Protein AF-A0A8S3K068-F1 (afdb_monomer)

Mean predicted aligned error: 6.49 Å

Solvent-accessible surface area (backbone atoms only — not comparable to full-atom values): 4206 Å² total; per-residue (Å²): 109,46,86,80,69,77,48,78,66,80,44,84,90,47,64,83,42,54,42,76,39,80,89,79,73,38,74,37,64,61,63,69,59,84,85,67,91,83,56,77,74,46,69,73,41,90,90,60,57,84,77,79,49,40,51,70,56,50,64,71,73,108

Organism: NCBI:txid392030

Nearest PDB structures (foldseek):
  6rla-assembly1_B  TM=9.063E-01  e=2.927E-03 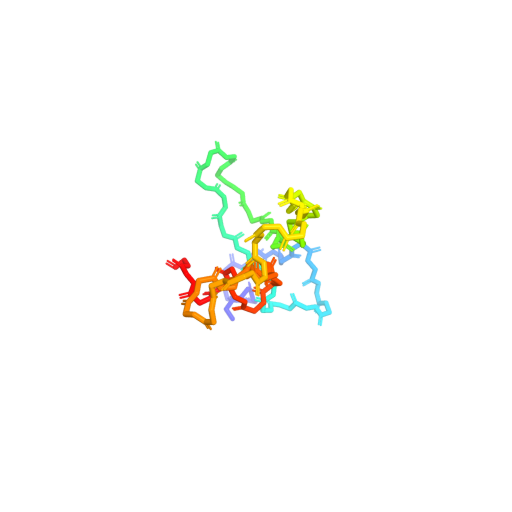 Homo sapiens
  6sc2-assembly1_A  TM=9.063E-01  e=2.927E-03  Homo sapiens
  6sc2-assembly1_B  TM=9.063E-01  e=2.927E-03  Homo sapiens
  7kek-assembly1_B  TM=5.652E-01  e=6.492E+00  Tetrahymena thermophila
  8pv3-assembly1_Cg  TM=2.227E-01  e=3.976E+00  Thermochaetoides thermophi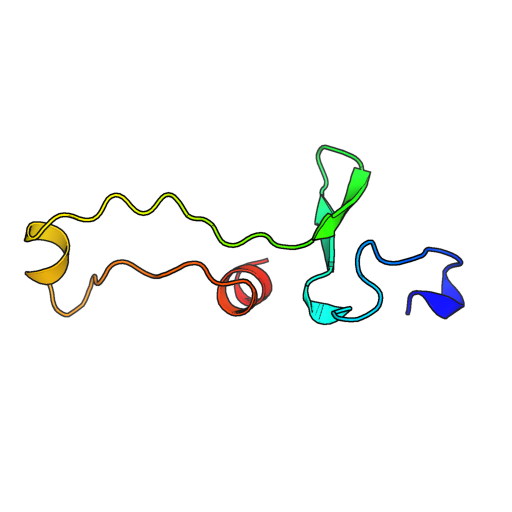la DSM 1495

Structure (mmCIF, N/CA/C/O backbone):
data_AF-A0A8S3K068-F1
#
_entry.id   AF-A0A8S3K068-F1
#
loop_
_atom_site.group_PDB
_atom_site.id
_atom_site.type_symbol
_atom_site.label_atom_id
_atom_site.label_alt_id
_atom_site.label_comp_id
_atom_site.label_asym_id
_atom_site.label_entity_id
_atom_site.label_seq_id
_atom_site.pdbx_PDB_ins_code
_atom_site.Cartn_x
_atom_site.Cartn_y
_atom_site.Cartn_z
_atom_site.occupancy
_atom_site.B_iso_or_equiv
_atom_site.auth_seq_id
_atom_site.auth_comp_id
_atom_site.auth_asym_id
_atom_site.auth_atom_id
_atom_site.pdbx_PDB_model_num
ATOM 1 N N . VAL A 1 1 ? -9.068 -7.369 14.928 1.00 66.94 1 VAL A N 1
ATOM 2 C CA . VAL A 1 1 ? -8.452 -6.228 15.650 1.00 66.94 1 VAL A CA 1
ATOM 3 C C . VAL A 1 1 ? -9.454 -5.097 15.849 1.00 66.94 1 VAL A C 1
ATOM 5 O O . VAL A 1 1 ? -9.775 -4.816 16.991 1.00 66.94 1 VAL A O 1
ATOM 8 N N . PHE A 1 2 ? -10.042 -4.546 14.782 1.00 78.19 2 PHE A N 1
ATOM 9 C CA . PHE A 1 2 ? -11.030 -3.453 14.856 1.00 78.19 2 PHE A CA 1
ATOM 10 C C . PHE A 1 2 ? -12.211 -3.696 15.819 1.00 78.19 2 PHE A C 1
ATOM 12 O O . PHE A 1 2 ? -12.533 -2.839 16.635 1.00 78.19 2 P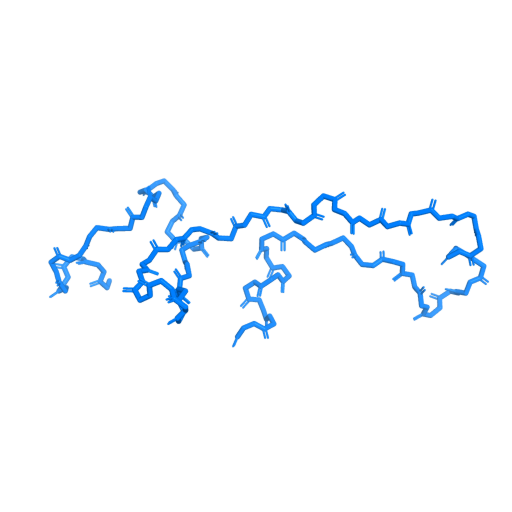HE A O 1
ATOM 19 N N . ASN A 1 3 ? -12.781 -4.906 15.834 1.00 78.56 3 ASN A N 1
ATOM 20 C CA . ASN A 1 3 ? -13.866 -5.248 16.768 1.00 78.56 3 ASN A CA 1
ATOM 21 C C . ASN A 1 3 ? -13.461 -5.185 18.254 1.00 78.56 3 ASN A C 1
ATOM 23 O O . ASN A 1 3 ? -14.325 -4.999 19.102 1.00 78.56 3 ASN A O 1
ATOM 27 N N . LEU A 1 4 ? -12.172 -5.341 18.577 1.00 78.56 4 LEU A N 1
ATOM 28 C CA . LEU A 1 4 ? -11.664 -5.277 19.953 1.00 78.56 4 LEU A CA 1
ATOM 29 C C . LEU A 1 4 ? -11.336 -3.842 20.383 1.00 78.56 4 LEU A C 1
ATOM 31 O O . LEU A 1 4 ? -11.347 -3.547 21.572 1.00 78.56 4 LEU A O 1
ATOM 35 N N . THR A 1 5 ? -11.042 -2.953 19.432 1.00 80.62 5 THR A N 1
ATOM 36 C CA . THR A 1 5 ? -10.643 -1.563 19.703 1.00 80.62 5 THR A CA 1
ATOM 37 C C . THR A 1 5 ? -11.808 -0.576 19.617 1.00 80.62 5 THR A C 1
ATOM 39 O O . THR A 1 5 ? -11.629 0.603 19.910 1.00 80.62 5 THR A O 1
ATOM 42 N N . GLY A 1 6 ? -12.996 -1.025 19.192 1.00 80.31 6 GLY A N 1
ATOM 43 C CA . GLY A 1 6 ? -14.166 -0.166 18.970 1.00 80.31 6 GLY A CA 1
ATOM 44 C C . GLY A 1 6 ? -14.018 0.794 17.781 1.00 80.31 6 GLY A C 1
ATOM 45 O O . GLY A 1 6 ? -14.919 1.587 17.517 1.00 80.31 6 GLY A O 1
ATOM 46 N N . GLN A 1 7 ? -12.901 0.721 17.053 1.00 78.56 7 GLN A N 1
ATOM 47 C CA . GLN A 1 7 ? -12.637 1.523 15.864 1.00 78.56 7 GLN A CA 1
ATOM 48 C C . GLN A 1 7 ? -13.158 0.806 14.623 1.00 78.56 7 GLN A C 1
ATOM 50 O O . GLN A 1 7 ? -13.093 -0.420 14.529 1.00 78.56 7 GLN A O 1
ATOM 55 N N . ARG A 1 8 ? -13.658 1.573 13.651 1.00 82.81 8 ARG A N 1
ATOM 56 C CA . ARG A 1 8 ? -14.059 1.034 12.350 1.00 82.81 8 ARG A CA 1
ATOM 57 C C . ARG A 1 8 ? -12.983 1.331 11.308 1.00 82.81 8 ARG A C 1
ATOM 59 O O . ARG A 1 8 ? -12.500 2.462 11.271 1.00 82.81 8 ARG A O 1
ATOM 66 N N . PRO A 1 9 ? -12.614 0.341 10.482 1.00 85.94 9 PRO A N 1
ATOM 67 C CA . PRO A 1 9 ? -11.751 0.585 9.342 1.00 85.94 9 PRO A CA 1
ATOM 68 C C . PRO A 1 9 ? -12.486 1.477 8.325 1.00 85.94 9 PRO A C 1
ATOM 70 O O . PRO A 1 9 ? -13.719 1.420 8.252 1.00 85.94 9 PRO A O 1
ATOM 73 N N . PRO A 1 10 ? -11.758 2.279 7.533 1.00 86.62 10 PRO A N 1
ATOM 74 C CA . PRO A 1 10 ? -12.347 3.109 6.483 1.00 86.62 10 PRO A CA 1
ATOM 75 C C . PRO A 1 10 ? -13.032 2.277 5.393 1.00 86.62 10 PRO A C 1
ATOM 77 O O . PRO A 1 10 ? -14.071 2.680 4.878 1.00 86.62 10 PRO A O 1
ATOM 80 N N . ASP A 1 11 ? -12.475 1.104 5.073 1.00 85.69 11 ASP A N 1
ATOM 81 C CA . ASP A 1 11 ? -13.085 0.118 4.182 1.00 85.69 11 ASP A CA 1
ATOM 82 C C . ASP A 1 11 ? -13.276 -1.216 4.916 1.00 85.69 11 ASP A C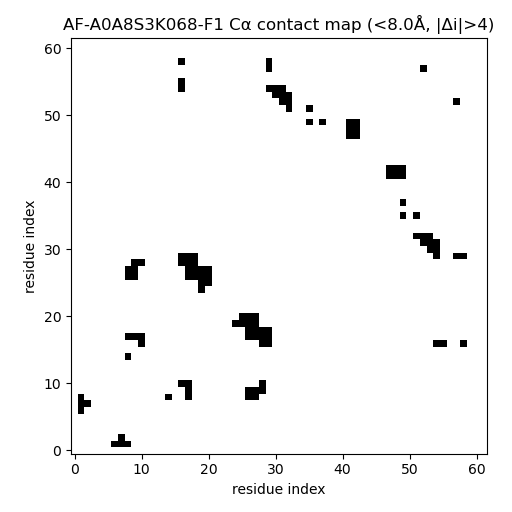 1
ATOM 84 O O . ASP A 1 11 ? -12.325 -1.873 5.341 1.00 85.69 11 ASP A O 1
ATOM 88 N N . SER A 1 12 ? -14.537 -1.615 5.083 1.00 83.50 12 SER A N 1
ATOM 89 C CA . SER A 1 12 ? -14.905 -2.882 5.718 1.00 83.50 12 SER A CA 1
ATOM 90 C C . SER A 1 12 ? -14.735 -4.097 4.807 1.00 83.50 12 SER A C 1
ATOM 92 O O . SER A 1 12 ? -14.656 -5.215 5.314 1.00 83.50 12 SER A O 1
ATOM 94 N N . ASN A 1 13 ? -14.700 -3.897 3.487 1.00 85.75 13 ASN A N 1
ATOM 95 C CA . ASN A 1 13 ? -14.548 -4.968 2.503 1.00 85.75 13 ASN A CA 1
ATOM 96 C C . ASN A 1 13 ? -13.074 -5.310 2.267 1.00 85.75 13 ASN A C 1
ATOM 98 O O . ASN A 1 13 ? -12.757 -6.461 1.971 1.00 85.75 13 ASN A O 1
ATOM 102 N N . ASN A 1 14 ? -12.174 -4.338 2.447 1.00 84.62 14 ASN A N 1
ATOM 103 C CA . ASN A 1 14 ? -10.733 -4.534 2.339 1.00 84.62 14 ASN A CA 1
ATOM 104 C C . ASN A 1 14 ? -9.996 -4.056 3.598 1.00 84.62 14 ASN A C 1
ATOM 106 O O . ASN A 1 14 ? -9.371 -3.002 3.651 1.00 84.62 14 ASN A O 1
ATOM 110 N N . LEU A 1 15 ? -10.032 -4.882 4.642 1.00 86.56 15 LEU A N 1
ATOM 111 C CA . LEU A 1 15 ? -9.362 -4.572 5.909 1.00 86.56 15 LEU A CA 1
ATOM 112 C C . LEU A 1 15 ? -7.840 -4.447 5.764 1.00 86.56 15 LEU A C 1
ATOM 114 O O . LEU A 1 15 ? -7.199 -3.735 6.533 1.00 86.56 15 LEU A O 1
ATOM 118 N N . LEU A 1 16 ? -7.260 -5.158 4.795 1.00 87.00 16 LEU A N 1
ATOM 119 C CA . LEU A 1 16 ? -5.819 -5.201 4.575 1.00 87.00 16 LEU A CA 1
ATOM 120 C C . LEU A 1 16 ? -5.285 -3.970 3.839 1.00 87.00 16 LEU A C 1
ATOM 122 O O . LEU A 1 16 ? -4.072 -3.775 3.822 1.00 87.00 16 LEU A O 1
ATOM 126 N N . SER A 1 17 ? -6.155 -3.151 3.244 1.00 87.44 17 SER A N 1
ATOM 127 C CA . SER A 1 17 ? -5.759 -1.856 2.694 1.00 87.44 17 SER A CA 1
ATOM 128 C C . SER A 1 17 ? -5.758 -0.746 3.743 1.00 87.44 17 SER A C 1
ATOM 130 O O . SER A 1 17 ? -5.403 0.377 3.410 1.00 87.44 17 SER A O 1
ATOM 132 N N . THR A 1 18 ? -6.164 -1.015 4.988 1.00 89.62 18 THR A N 1
ATOM 133 C CA . THR A 1 18 ? -6.183 0.007 6.041 1.00 89.62 18 THR A CA 1
ATOM 134 C C . THR A 1 18 ? -4.773 0.261 6.574 1.00 89.62 18 THR A C 1
ATOM 136 O O . THR A 1 18 ? -4.094 -0.668 7.007 1.00 89.62 18 THR A O 1
ATOM 139 N N . LYS A 1 19 ? -4.374 1.533 6.620 1.00 89.38 19 LYS A N 1
ATOM 140 C CA . LYS A 1 19 ? -3.135 2.019 7.234 1.00 89.38 19 LYS A CA 1
ATOM 141 C C . LYS A 1 19 ? -3.411 3.118 8.248 1.00 89.38 19 LYS A C 1
ATOM 143 O O . LYS A 1 19 ? -4.460 3.766 8.217 1.00 89.38 19 LYS A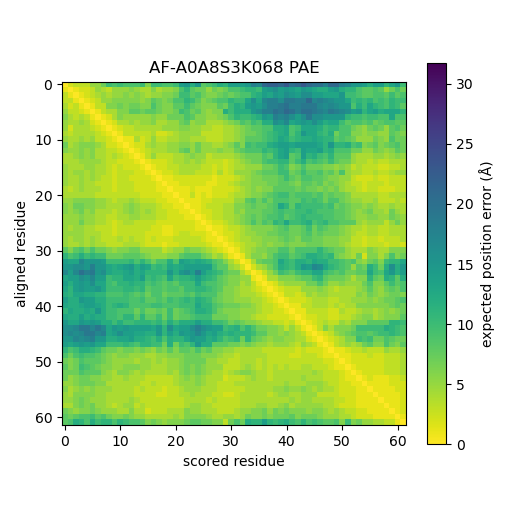 O 1
ATOM 148 N N . TYR A 1 20 ? -2.454 3.352 9.135 1.00 88.81 20 TYR A N 1
ATOM 149 C CA . TYR A 1 20 ? -2.495 4.478 10.058 1.00 88.81 20 TYR A CA 1
ATOM 150 C C . TYR A 1 20 ? -1.688 5.644 9.481 1.00 88.81 20 TYR A C 1
ATOM 152 O O . TYR A 1 20 ? -0.499 5.501 9.219 1.00 88.81 20 TYR A O 1
ATOM 160 N N . ASP A 1 21 ? -2.329 6.793 9.263 1.00 88.50 21 ASP A N 1
ATOM 161 C CA . ASP A 1 21 ? -1.643 8.009 8.828 1.00 88.50 21 ASP A CA 1
ATOM 162 C C . ASP A 1 21 ? -1.232 8.842 10.048 1.00 88.50 21 ASP A C 1
ATOM 164 O O . ASP A 1 21 ? -2.066 9.434 10.740 1.00 88.50 21 ASP A O 1
ATOM 168 N N . GLU A 1 22 ? 0.076 8.909 10.303 1.00 88.50 22 GLU A N 1
ATOM 169 C CA . GLU A 1 22 ? 0.639 9.640 11.440 1.00 88.50 22 GLU A CA 1
ATOM 170 C C . GLU A 1 22 ? 0.378 11.150 11.382 1.00 88.50 22 GLU A C 1
ATOM 172 O O . GLU A 1 22 ? 0.272 11.794 12.430 1.00 88.50 22 GLU A O 1
ATOM 177 N N . ARG A 1 23 ? 0.239 11.730 10.178 1.00 91.19 23 ARG A N 1
ATOM 178 C CA . ARG A 1 23 ? 0.016 13.176 10.016 1.00 91.19 23 ARG A CA 1
ATOM 179 C C . ARG A 1 23 ? -1.389 13.571 10.444 1.00 91.19 23 ARG A C 1
ATOM 181 O O . ARG A 1 23 ? -1.559 14.564 11.148 1.00 91.19 23 ARG A O 1
ATOM 188 N N . SER A 1 24 ? -2.388 12.796 10.025 1.00 89.44 24 SER A N 1
ATOM 189 C CA . SER A 1 24 ? -3.792 13.031 10.378 1.00 89.44 24 SER A CA 1
ATOM 190 C C . SER A 1 24 ? -4.213 12.353 11.685 1.00 89.44 24 SER A C 1
ATOM 192 O O . SER A 1 24 ? -5.295 12.642 12.194 1.00 89.44 24 SER A O 1
ATOM 194 N N . LYS A 1 25 ? -3.362 11.481 12.251 1.00 88.94 25 LYS A N 1
ATOM 195 C CA . LYS A 1 25 ? -3.663 10.623 13.411 1.00 88.94 25 LYS A CA 1
ATOM 196 C C . LYS A 1 25 ? -4.950 9.813 13.220 1.00 88.94 25 LYS A C 1
ATOM 198 O O . LYS A 1 25 ? -5.720 9.624 14.162 1.00 88.94 25 LYS A O 1
ATOM 203 N N . SER A 1 26 ? -5.196 9.359 11.992 1.00 88.75 26 SER A N 1
ATOM 204 C CA . SER A 1 26 ? -6.413 8.645 11.608 1.00 88.75 26 SER A CA 1
ATOM 205 C C . SER A 1 26 ? -6.098 7.400 10.787 1.00 88.75 26 SER A C 1
ATOM 207 O O . SER A 1 26 ? -5.074 7.309 10.112 1.00 88.75 26 SER A O 1
ATOM 209 N N . LEU A 1 27 ? -7.019 6.437 10.825 1.00 88.69 27 LEU A N 1
ATOM 210 C CA . LEU A 1 27 ? -7.021 5.319 9.890 1.00 88.69 27 LEU A CA 1
ATOM 211 C C . LEU A 1 27 ? -7.450 5.824 8.511 1.00 88.69 27 LEU A C 1
ATOM 213 O O . LEU A 1 27 ? -8.428 6.564 8.387 1.00 88.69 27 LEU A O 1
ATOM 217 N N . THR A 1 28 ? -6.724 5.405 7.486 1.00 89.50 28 THR A N 1
ATOM 218 C CA . THR A 1 28 ? -7.023 5.662 6.075 1.00 89.50 28 THR A CA 1
ATOM 219 C C . THR A 1 28 ? -6.736 4.398 5.266 1.00 89.50 28 THR A C 1
ATOM 221 O O . THR A 1 28 ? -6.297 3.396 5.826 1.00 89.50 28 THR A O 1
ATOM 224 N N . ASN A 1 29 ? -6.987 4.417 3.961 1.00 89.38 29 ASN A N 1
ATOM 225 C CA . ASN A 1 29 ? -6.611 3.320 3.079 1.00 89.38 29 ASN A CA 1
ATOM 226 C C . ASN A 1 29 ? -5.327 3.647 2.307 1.00 89.38 29 ASN A C 1
ATOM 228 O O . ASN A 1 29 ? -5.052 4.810 2.003 1.00 89.38 29 ASN A O 1
ATOM 232 N N . TYR A 1 30 ? -4.545 2.621 1.971 1.00 87.62 30 TYR A N 1
ATOM 233 C CA . TYR A 1 30 ? -3.602 2.704 0.861 1.00 87.62 30 TYR A CA 1
ATOM 234 C C . TYR A 1 30 ? -4.379 3.058 -0.409 1.00 87.62 30 TYR A C 1
ATOM 236 O O . TYR A 1 30 ? -5.451 2.509 -0.670 1.00 87.62 30 TYR A O 1
ATOM 244 N N . SER A 1 31 ? -3.838 3.985 -1.184 1.00 82.62 31 SER A N 1
ATOM 245 C CA . SER A 1 31 ? -4.340 4.355 -2.502 1.00 82.62 31 SER A CA 1
ATOM 246 C C . SER A 1 31 ? -3.267 4.006 -3.512 1.00 82.62 31 SER A C 1
ATOM 248 O O . SER A 1 31 ? -2.089 4.217 -3.218 1.00 82.62 31 SER A O 1
ATOM 250 N N . ASP A 1 32 ? -3.647 3.523 -4.690 1.00 76.25 32 ASP A N 1
ATOM 251 C CA . ASP A 1 32 ? -2.675 3.344 -5.763 1.00 76.25 32 ASP A CA 1
ATOM 252 C C . ASP A 1 32 ? -2.001 4.689 -6.067 1.00 76.25 32 ASP A C 1
ATOM 254 O O . ASP A 1 32 ? -2.656 5.730 -6.181 1.00 76.25 32 ASP A O 1
ATOM 258 N N . ASP A 1 33 ? -0.670 4.681 -6.108 1.00 71.75 33 ASP A N 1
ATOM 259 C CA . ASP A 1 33 ? 0.098 5.874 -6.445 1.00 71.75 33 ASP A CA 1
ATOM 260 C C . ASP A 1 33 ? 0.140 5.980 -7.973 1.00 71.75 33 ASP A C 1
ATOM 262 O O . ASP A 1 33 ? 0.943 5.329 -8.640 1.00 71.75 33 ASP A O 1
ATOM 266 N N . GLU A 1 34 ? -0.789 6.750 -8.544 1.00 65.19 34 GLU A N 1
ATOM 267 C CA . GLU A 1 34 ? -0.933 6.898 -10.001 1.00 65.19 34 GLU A CA 1
ATOM 268 C C . GLU A 1 34 ? 0.210 7.704 -10.644 1.00 65.19 34 GLU A C 1
ATOM 270 O O . GLU A 1 34 ? 0.307 7.790 -11.869 1.00 65.19 34 GLU A O 1
ATOM 275 N N . LYS A 1 35 ? 1.092 8.318 -9.845 1.00 65.81 35 LYS A N 1
ATOM 276 C CA . LYS A 1 35 ? 2.160 9.193 -10.343 1.00 65.81 35 LYS A CA 1
ATOM 277 C C . LYS A 1 35 ? 3.463 8.435 -10.540 1.00 65.81 35 LYS A C 1
ATOM 279 O O . LYS A 1 35 ? 4.422 8.609 -9.793 1.00 65.81 35 LYS A O 1
ATOM 284 N N . ILE A 1 36 ? 3.509 7.635 -11.596 1.00 74.88 36 ILE A N 1
ATOM 285 C CA . ILE A 1 36 ? 4.769 7.105 -12.115 1.00 74.88 36 ILE A CA 1
ATOM 286 C C . ILE A 1 36 ? 5.080 7.881 -13.386 1.00 74.88 36 ILE A C 1
ATOM 288 O O . ILE A 1 36 ? 4.333 7.807 -14.360 1.00 74.88 36 ILE A O 1
ATOM 292 N N . ASP A 1 37 ? 6.157 8.661 -13.355 1.00 80.19 37 ASP A N 1
ATOM 293 C CA . ASP A 1 37 ? 6.663 9.318 -14.555 1.00 80.19 37 ASP A CA 1
ATOM 294 C C . ASP A 1 37 ? 7.324 8.247 -15.430 1.00 80.19 37 ASP A C 1
ATOM 296 O O . ASP A 1 37 ? 8.373 7.698 -15.085 1.00 80.19 37 ASP A O 1
ATOM 300 N N . LEU A 1 38 ? 6.625 7.854 -16.495 1.00 83.69 38 LEU A N 1
ATOM 301 C CA . LEU A 1 38 ? 7.016 6.763 -17.3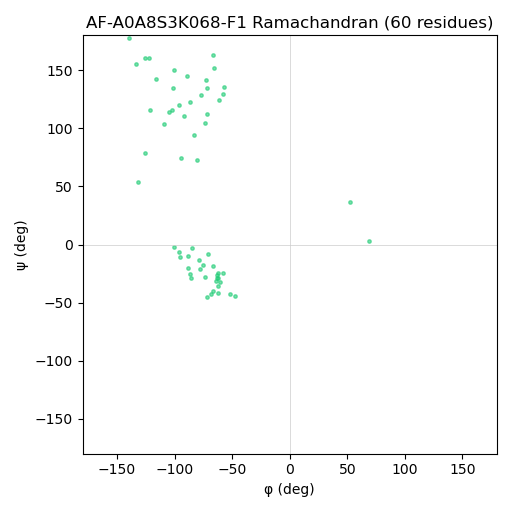76 1.00 83.69 38 LEU A CA 1
ATOM 302 C C . LEU A 1 38 ? 7.620 7.336 -18.655 1.00 83.69 38 LEU A C 1
ATOM 304 O O . LEU A 1 38 ? 6.931 7.951 -19.468 1.00 83.69 38 LEU A O 1
ATOM 308 N N . SER A 1 39 ? 8.899 7.055 -18.869 1.00 88.00 39 SER A N 1
ATOM 309 C CA . SER A 1 39 ? 9.606 7.312 -20.120 1.00 88.00 39 SER A CA 1
ATOM 310 C C . SER A 1 39 ? 10.190 6.015 -20.682 1.00 88.00 39 SER A C 1
ATOM 312 O O . SER A 1 39 ? 10.369 5.027 -19.967 1.00 88.00 39 SER A O 1
ATOM 314 N N . VAL A 1 40 ? 10.510 6.008 -21.978 1.00 86.69 40 VAL A N 1
ATOM 315 C CA . VAL A 1 40 ? 11.146 4.850 -22.633 1.00 86.69 40 VAL A CA 1
ATOM 316 C C . VAL A 1 40 ? 12.503 4.533 -21.991 1.00 86.69 40 VAL A C 1
ATOM 318 O O . VAL A 1 40 ? 12.863 3.364 -21.861 1.00 86.69 40 VAL A O 1
ATOM 321 N N . ASP A 1 41 ? 13.212 5.553 -21.503 1.00 87.25 41 ASP A N 1
ATOM 322 C CA . ASP A 1 41 ? 14.520 5.400 -20.865 1.00 87.25 41 ASP A CA 1
ATOM 323 C C . ASP A 1 41 ? 14.464 4.570 -19.573 1.00 87.25 41 ASP A C 1
ATOM 325 O O . ASP A 1 41 ? 15.435 3.885 -19.239 1.00 87.25 41 ASP A O 1
ATOM 329 N N . ASN A 1 42 ? 13.314 4.544 -18.886 1.00 83.75 42 ASN A N 1
ATOM 330 C CA . ASN A 1 42 ? 13.112 3.726 -17.686 1.00 83.75 42 ASN A CA 1
ATOM 331 C C . ASN A 1 42 ? 13.132 2.215 -17.972 1.00 83.75 42 ASN A C 1
ATOM 333 O O . ASN A 1 42 ? 13.333 1.427 -17.056 1.00 83.75 42 ASN A O 1
ATOM 337 N N . PHE A 1 43 ? 12.945 1.794 -19.227 1.00 86.94 43 PHE A N 1
ATOM 338 C CA . PHE A 1 43 ? 12.926 0.377 -19.612 1.00 86.94 43 PHE A CA 1
ATOM 339 C C . PHE A 1 43 ? 14.241 -0.098 -20.243 1.00 86.94 43 PHE A C 1
ATOM 341 O O . PHE A 1 43 ? 14.384 -1.282 -20.545 1.00 86.94 43 PHE A O 1
ATOM 348 N N . ASN A 1 44 ? 15.222 0.797 -20.410 1.00 88.44 44 ASN A N 1
ATOM 349 C CA . ASN A 1 44 ? 16.541 0.448 -20.945 1.00 88.44 44 ASN A CA 1
ATOM 350 C C . ASN A 1 44 ? 17.425 -0.290 -19.923 1.00 88.44 44 ASN A C 1
ATOM 352 O O . ASN A 1 44 ? 18.395 -0.944 -20.306 1.00 88.44 44 ASN A O 1
ATOM 356 N N . HIS A 1 45 ? 17.092 -0.213 -18.630 1.00 82.94 45 HIS A N 1
ATOM 357 C CA . HIS A 1 45 ? 17.842 -0.845 -17.547 1.00 82.94 45 HIS A CA 1
ATOM 358 C C . HIS A 1 45 ? 17.051 -2.016 -16.956 1.00 82.94 45 HIS A C 1
ATOM 360 O O . HIS A 1 45 ? 16.136 -1.829 -16.160 1.00 82.94 45 HIS A O 1
ATOM 366 N N . THR A 1 46 ? 17.441 -3.248 -17.295 1.00 80.00 46 THR A N 1
ATOM 367 C CA . THR A 1 46 ? 16.743 -4.480 -16.871 1.00 80.00 46 THR A CA 1
ATOM 368 C C . THR A 1 46 ? 16.638 -4.647 -15.349 1.00 80.00 46 THR A C 1
ATOM 370 O O . THR A 1 46 ? 15.751 -5.345 -14.867 1.00 80.00 46 THR A O 1
ATOM 373 N N . TYR A 1 47 ? 17.541 -4.028 -14.587 1.00 83.88 47 TYR A N 1
ATOM 374 C CA . TYR A 1 47 ? 17.596 -4.141 -13.126 1.00 83.88 47 TYR A CA 1
ATOM 375 C C . TYR A 1 47 ? 16.867 -3.020 -12.380 1.00 83.88 47 TYR A C 1
ATOM 377 O O . TYR A 1 47 ? 16.699 -3.135 -11.171 1.00 83.88 47 TYR A O 1
ATOM 385 N N . ASP A 1 48 ? 16.446 -1.961 -13.074 1.00 86.00 48 ASP A N 1
ATOM 386 C CA . ASP A 1 48 ? 15.865 -0.762 -12.458 1.00 86.00 48 ASP A CA 1
ATOM 387 C C . ASP A 1 48 ? 14.569 -0.371 -13.173 1.00 86.00 48 ASP A C 1
ATOM 389 O O . ASP A 1 48 ? 14.397 0.728 -13.701 1.00 86.00 48 ASP A O 1
ATOM 393 N N . LEU A 1 49 ? 13.668 -1.350 -13.261 1.00 88.88 49 LEU A N 1
ATOM 394 C CA . LEU A 1 49 ? 12.355 -1.149 -13.850 1.00 88.88 49 LEU A CA 1
ATOM 395 C C . LEU A 1 49 ? 11.476 -0.314 -12.908 1.00 88.88 49 LEU A C 1
ATOM 397 O O . LEU A 1 49 ? 11.484 -0.543 -11.694 1.00 88.88 49 LEU A O 1
ATOM 401 N N . PRO A 1 50 ? 10.657 0.602 -13.451 1.00 87.62 50 PRO A N 1
ATOM 402 C CA . PRO A 1 50 ? 9.740 1.388 -12.642 1.00 87.62 50 PRO A CA 1
ATOM 403 C C . PRO A 1 50 ? 8.742 0.466 -11.930 1.00 87.62 50 PRO A C 1
ATOM 405 O O . PRO A 1 50 ? 8.036 -0.328 -12.555 1.00 87.62 50 PRO A O 1
ATOM 408 N N . VAL A 1 51 ? 8.685 0.572 -10.602 1.00 85.88 51 VAL A N 1
ATOM 409 C CA . VAL A 1 51 ? 7.804 -0.250 -9.765 1.00 85.88 51 VAL A CA 1
ATOM 410 C C . VAL A 1 51 ? 6.434 0.404 -9.658 1.00 85.88 51 VAL A C 1
ATOM 412 O O . VAL A 1 51 ? 6.302 1.522 -9.158 1.00 85.88 51 VAL A O 1
ATOM 415 N N . ILE A 1 52 ? 5.400 -0.331 -10.063 1.00 87.25 52 ILE A N 1
ATOM 416 C CA . 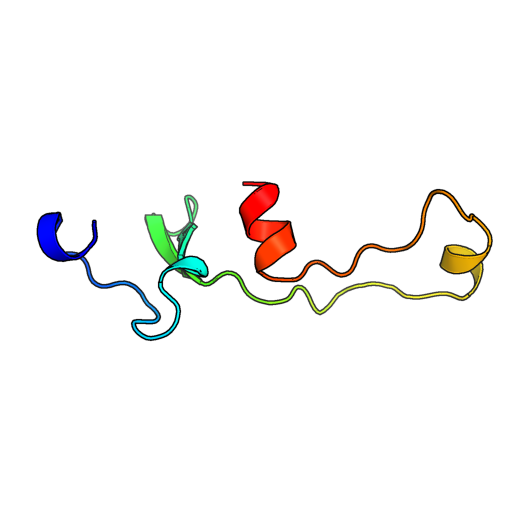ILE A 1 52 ? 4.012 0.078 -9.852 1.00 87.25 52 ILE A CA 1
ATOM 417 C C . ILE A 1 52 ? 3.685 -0.060 -8.368 1.00 87.25 52 ILE A C 1
ATOM 419 O O . ILE A 1 52 ? 3.642 -1.172 -7.852 1.00 87.25 52 ILE A O 1
ATOM 423 N N . ARG A 1 53 ? 3.462 1.055 -7.664 1.00 84.44 53 ARG A N 1
ATOM 424 C CA . ARG A 1 53 ? 3.175 1.054 -6.220 1.00 84.44 53 ARG A CA 1
ATOM 425 C C . ARG A 1 53 ? 1.713 0.712 -5.938 1.00 84.44 53 ARG A C 1
ATOM 427 O O . ARG A 1 53 ? 0.934 1.575 -5.534 1.00 84.44 53 ARG A O 1
ATOM 434 N N . THR A 1 54 ? 1.364 -0.554 -6.130 1.00 87.62 54 THR A N 1
ATOM 435 C CA . THR A 1 54 ? 0.060 -1.099 -5.735 1.00 87.62 54 THR A CA 1
ATOM 436 C C . THR A 1 54 ? -0.104 -1.110 -4.215 1.00 87.62 54 THR A C 1
ATOM 438 O O . THR A 1 54 ? 0.880 -1.056 -3.470 1.00 87.62 54 THR A O 1
ATOM 441 N N . ILE A 1 55 ? -1.346 -1.252 -3.745 1.00 88.94 55 ILE A N 1
ATOM 442 C CA . ILE A 1 55 ? -1.677 -1.429 -2.318 1.00 88.94 55 ILE A CA 1
ATOM 443 C C . ILE A 1 55 ? -0.794 -2.490 -1.639 1.00 88.94 55 ILE A C 1
ATOM 445 O O . ILE A 1 55 ? -0.297 -2.263 -0.538 1.00 88.94 55 ILE A O 1
ATOM 449 N N . ASP A 1 56 ? -0.566 -3.636 -2.287 1.00 86.75 56 ASP A N 1
ATOM 450 C CA . ASP A 1 56 ? 0.232 -4.719 -1.703 1.00 86.75 56 ASP A CA 1
ATOM 451 C C . ASP A 1 56 ? 1.706 -4.337 -1.523 1.00 86.75 56 ASP A C 1
ATOM 453 O O . ASP A 1 56 ? 2.300 -4.665 -0.495 1.00 86.75 56 ASP A O 1
ATOM 457 N N . ILE A 1 57 ? 2.285 -3.620 -2.491 1.00 87.56 57 ILE A N 1
ATOM 458 C CA . ILE A 1 57 ? 3.667 -3.131 -2.408 1.00 87.56 57 ILE A CA 1
ATOM 459 C C . ILE A 1 57 ? 3.781 -2.060 -1.326 1.00 87.56 57 ILE A C 1
ATOM 461 O O . ILE A 1 57 ? 4.719 -2.094 -0.536 1.00 87.56 57 ILE A O 1
ATOM 465 N N . GLN A 1 58 ? 2.815 -1.143 -1.244 1.00 86.31 58 GLN A N 1
ATOM 466 C CA . GLN A 1 58 ? 2.812 -0.116 -0.202 1.00 86.31 58 GLN A CA 1
ATOM 467 C C . GLN A 1 58 ? 2.705 -0.727 1.199 1.00 86.31 58 GLN A C 1
ATOM 469 O O . GLN A 1 58 ? 3.452 -0.332 2.084 1.00 86.31 58 GLN A O 1
ATOM 474 N N . ARG A 1 59 ? 1.852 -1.743 1.382 1.00 87.19 59 ARG A N 1
ATOM 475 C CA . ARG A 1 59 ? 1.717 -2.458 2.660 1.00 87.19 59 ARG A CA 1
ATOM 476 C C . ARG A 1 59 ? 2.985 -3.213 3.065 1.00 87.19 59 ARG A C 1
ATOM 478 O O . ARG A 1 59 ? 3.213 -3.402 4.249 1.00 87.19 59 ARG A O 1
ATOM 485 N N . TYR A 1 60 ? 3.771 -3.705 2.109 1.00 87.56 60 TYR A N 1
ATOM 486 C CA . TYR A 1 60 ? 5.042 -4.374 2.412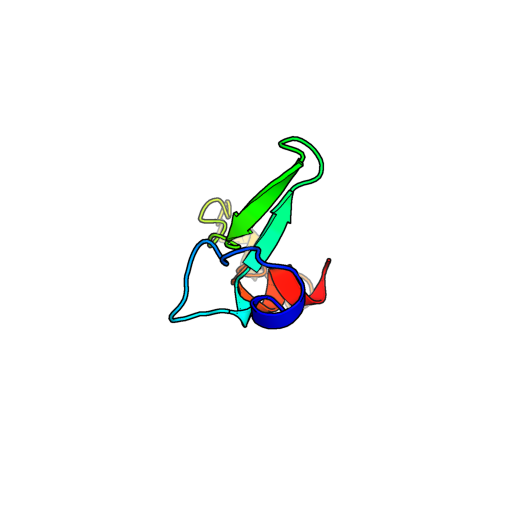 1.00 87.56 60 TYR A CA 1
ATOM 487 C C . TYR A 1 60 ? 6.145 -3.392 2.841 1.00 87.56 60 TYR A C 1
ATOM 489 O O . TYR A 1 60 ? 7.074 -3.790 3.539 1.00 87.56 60 TYR A O 1
ATOM 497 N N . LEU A 1 61 ? 6.079 -2.142 2.377 1.00 85.19 61 LEU A N 1
ATOM 498 C CA . LEU A 1 61 ? 7.110 -1.130 2.615 1.00 85.19 61 LEU A CA 1
ATOM 499 C C . LEU A 1 61 ? 6.916 -0.327 3.913 1.00 85.19 61 LEU A C 1
ATOM 501 O O . LEU A 1 61 ? 7.891 0.275 4.363 1.00 85.19 61 LEU A O 1
ATOM 505 N N . ASP A 1 62 ? 5.699 -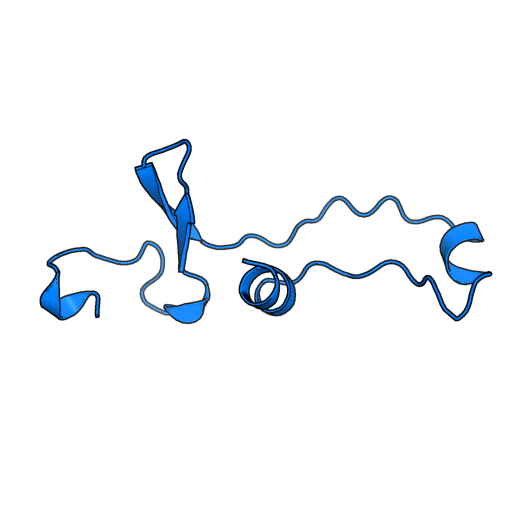0.299 4.467 1.00 77.06 62 ASP A N 1
ATOM 506 C CA . ASP A 1 62 ? 5.375 0.270 5.790 1.00 77.06 62 ASP A CA 1
ATOM 507 C C . ASP A 1 62 ? 5.755 -0.691 6.933 1.00 77.06 62 ASP A C 1
ATOM 509 O O . ASP A 1 62 ? 6.324 -0.208 7.941 1.00 77.06 62 ASP A O 1
#

pLDDT: mean 84.17, std 5.81, range [65.19, 91.19]

Foldseek 3Di:
DCVVVVHDAPDPVCPLQWDQDPVVRDIDGDDFPPDDPDDPVQVVDPVRHGDRCDSVNVSVVD

Sequence (62 aa):
VFNLTGQRPPDSNNLLSTKYDERSKSLTNYSDDEKIDLSVDNFNHTYDLPVIRTIDIQRYLD

Radius of gyration: 15.85 Å; Cα contacts (8 Å, |Δi|>4): 56; chains: 1; bounding box: 33×19×43 Å

Secondary structure (DSSP, 8-state):
-HHHHTPPPS-SS-GGGEEEETTTTEEEE----------GGGGS-TTSPPP---HHHHHHH-